Protein AF-A0A6N7XXS3-F1 (afdb_monomer_lite)

Secondary structure (DSSP, 8-state):
----TTSBPTTSSSSBGGGTTTTPPPPHHHH-GGGHHHHHHHHHHHT-------S--TT--S-EEEEESS-IIIIIHHH-BTTEEEESS--SS-TT-SSEEEETTTTTEEEEEEHHHHHHHHHHHHHS-----HHHHHHHHHHHHHHHHHHHHHT-

Foldseek 3Di:
DDQDQQDQCPVPPRHRVVVPVVPDDDDPQCPDPVNPLVNLLVLVVVLADAEAPDPCPVPADPAFDFAALDQLVPPLVVQDDVQKHKDLADDSNGRPDRIDIDGSSGPRTGRHRGPVCSCPQCVVVNPDDCPVDPSNVVSSVVSVVSSVVSVVVSVD

InterPro domains:
  IPR004027 SEC-C motif [PF02810] (5-22)

Radius of gyration: 20.4 Å; chains: 1; bounding box: 46×29×54 Å

Structure (mmCIF, N/CA/C/O backbone):
data_AF-A0A6N7XXS3-F1
#
_entry.id   AF-A0A6N7XXS3-F1
#
loop_
_atom_site.group_PDB
_atom_site.id
_atom_site.type_symbol
_atom_site.label_atom_id
_atom_site.label_alt_id
_atom_site.label_comp_id
_atom_site.label_asym_id
_atom_site.label_entity_id
_atom_site.label_seq_id
_atom_site.pdbx_PDB_ins_code
_atom_site.Cartn_x
_atom_site.Cartn_y
_atom_site.Cartn_z
_atom_site.occupancy
_atom_site.B_iso_or_equiv
_atom_site.auth_seq_id
_atom_site.auth_comp_id
_atom_site.auth_asym_id
_atom_site.auth_atom_id
_atom_site.pdbx_PDB_model_num
ATOM 1 N N . MET A 1 1 ? 19.919 -16.937 -19.062 1.00 59.19 1 MET A N 1
ATOM 2 C CA . MET A 1 1 ? 18.852 -16.971 -20.088 1.00 59.19 1 MET A CA 1
ATOM 3 C C . MET A 1 1 ? 19.335 -16.164 -21.291 1.00 59.19 1 MET A C 1
ATOM 5 O O . MET A 1 1 ? 19.724 -15.022 -21.090 1.00 59.19 1 MET A O 1
ATOM 9 N N . ARG A 1 2 ? 19.426 -16.742 -22.496 1.00 78.31 2 ARG A N 1
ATOM 10 C CA . ARG A 1 2 ? 19.814 -16.005 -23.718 1.00 78.31 2 ARG A CA 1
ATOM 11 C C . ARG A 1 2 ? 18.562 -15.795 -24.569 1.00 78.31 2 ARG A C 1
ATOM 13 O O . ARG A 1 2 ? 17.923 -16.774 -24.926 1.00 78.31 2 ARG A O 1
ATOM 20 N N . ILE A 1 3 ? 18.217 -14.542 -24.854 1.00 86.06 3 ILE A N 1
ATOM 21 C CA . ILE A 1 3 ? 17.064 -14.177 -25.692 1.00 86.06 3 ILE A CA 1
ATOM 22 C C . ILE A 1 3 ? 17.479 -14.262 -27.163 1.00 86.06 3 ILE A C 1
ATOM 24 O O . ILE A 1 3 ? 18.472 -13.655 -27.572 1.00 86.06 3 ILE A O 1
ATOM 28 N N . GLY A 1 4 ? 16.729 -15.014 -27.965 1.00 92.69 4 GLY A N 1
ATOM 29 C CA . GLY A 1 4 ? 16.932 -15.142 -29.400 1.00 92.69 4 GLY A CA 1
ATOM 30 C C . GLY A 1 4 ? 16.526 -13.877 -30.158 1.00 92.69 4 GLY A C 1
ATOM 31 O O . GLY A 1 4 ? 15.597 -13.160 -29.795 1.00 92.69 4 GLY A O 1
ATOM 32 N N . ARG A 1 5 ? 17.193 -13.593 -31.286 1.00 94.94 5 ARG A N 1
ATOM 33 C CA . ARG A 1 5 ? 16.936 -12.390 -32.112 1.00 94.94 5 ARG A CA 1
ATOM 34 C C . ARG A 1 5 ? 15.468 -12.245 -32.551 1.00 94.94 5 ARG A C 1
ATOM 36 O O . ARG A 1 5 ? 15.010 -11.127 -32.786 1.00 94.94 5 ARG A O 1
ATOM 43 N N . ASN A 1 6 ? 14.749 -13.353 -32.726 1.00 95.38 6 ASN A N 1
ATOM 44 C CA . ASN A 1 6 ? 13.359 -13.358 -33.185 1.00 95.38 6 ASN A CA 1
ATOM 45 C C . ASN A 1 6 ? 12.328 -13.450 -32.048 1.00 95.38 6 ASN A C 1
ATOM 47 O O . ASN A 1 6 ? 11.144 -13.295 -32.348 1.00 95.38 6 ASN A O 1
ATOM 51 N N . ASP A 1 7 ? 12.758 -13.652 -30.802 1.00 95.06 7 ASP A N 1
ATOM 52 C CA . ASP A 1 7 ? 11.867 -13.776 -29.645 1.00 95.06 7 ASP A CA 1
ATOM 53 C C . ASP A 1 7 ? 11.175 -12.438 -29.339 1.00 95.06 7 ASP A C 1
ATOM 55 O O . ASP A 1 7 ? 11.680 -11.379 -29.746 1.00 95.06 7 ASP A O 1
ATOM 59 N N . PRO A 1 8 ? 10.031 -12.440 -28.631 1.00 94.19 8 PRO A N 1
ATOM 60 C CA . PRO A 1 8 ? 9.445 -11.220 -28.094 1.00 94.19 8 PRO A CA 1
ATOM 61 C C . PRO A 1 8 ? 10.470 -10.439 -27.269 1.00 94.19 8 PRO A C 1
ATOM 63 O O . PRO A 1 8 ? 11.203 -10.995 -26.452 1.00 94.19 8 PRO A O 1
ATOM 66 N N . CYS A 1 9 ? 10.542 -9.132 -27.500 1.00 93.19 9 CYS A N 1
ATOM 67 C CA . CYS A 1 9 ? 11.480 -8.273 -26.798 1.00 93.19 9 CYS A CA 1
ATOM 68 C C . CYS A 1 9 ? 11.132 -8.211 -25.297 1.00 93.19 9 CYS A C 1
ATOM 70 O O . CYS A 1 9 ? 9.973 -7.938 -24.971 1.00 93.19 9 CYS A O 1
ATOM 72 N N . PRO A 1 10 ? 12.110 -8.373 -24.382 1.00 88.75 10 PRO A N 1
ATOM 73 C CA . PRO A 1 10 ? 11.860 -8.434 -22.936 1.00 88.75 10 PRO A CA 1
ATOM 74 C C . PRO A 1 10 ? 11.329 -7.123 -22.341 1.00 88.75 10 PRO A C 1
ATOM 76 O O . PRO A 1 10 ? 10.840 -7.116 -21.221 1.00 88.75 10 PRO A O 1
ATOM 79 N N . CYS A 1 11 ? 11.384 -6.015 -23.085 1.00 87.44 11 CYS A N 1
ATOM 80 C CA . CYS A 1 11 ? 10.827 -4.730 -22.661 1.00 87.44 11 CYS A CA 1
ATOM 81 C C . CYS A 1 11 ? 9.288 -4.652 -22.723 1.00 87.44 11 CYS A C 1
ATOM 83 O O . CYS A 1 11 ? 8.734 -3.586 -22.480 1.00 87.44 11 CYS A O 1
ATOM 85 N N . GLY A 1 12 ? 8.591 -5.723 -23.125 1.00 85.06 12 GLY A N 1
ATOM 86 C CA . GLY A 1 12 ? 7.122 -5.759 -23.167 1.00 85.06 12 GLY A CA 1
ATOM 87 C C . GLY A 1 12 ? 6.486 -5.074 -24.382 1.00 85.06 12 GLY A C 1
ATOM 88 O O . GLY A 1 12 ? 5.268 -5.026 -24.495 1.00 85.06 12 GLY A O 1
ATOM 89 N N . SER A 1 13 ? 7.279 -4.590 -25.344 1.00 90.31 13 SER A N 1
ATOM 90 C CA . SER A 1 13 ? 6.762 -3.873 -26.526 1.00 90.31 13 SER A CA 1
ATOM 91 C C . SER A 1 13 ? 5.996 -4.734 -27.544 1.00 90.31 13 SER A C 1
ATOM 93 O O . SER A 1 13 ? 5.499 -4.202 -28.535 1.00 90.31 13 SER A O 1
ATOM 95 N N . GLY A 1 14 ? 5.988 -6.062 -27.388 1.00 89.56 14 GLY A N 1
ATOM 96 C CA . GLY A 1 14 ? 5.411 -7.009 -28.355 1.00 89.56 14 GLY A CA 1
ATOM 97 C C . GLY A 1 14 ? 6.191 -7.159 -29.674 1.00 89.56 14 GLY A C 1
ATOM 98 O O . GLY A 1 14 ? 5.854 -8.003 -30.502 1.00 89.56 14 GLY A O 1
ATOM 99 N N . LYS A 1 15 ? 7.260 -6.380 -29.895 1.00 94.69 15 LYS A N 1
ATOM 100 C CA . LYS A 1 15 ? 8.120 -6.464 -31.092 1.00 94.69 15 LYS A CA 1
ATOM 101 C C . LYS A 1 15 ? 9.145 -7.597 -30.958 1.00 94.69 15 LYS A C 1
ATOM 103 O O . LYS A 1 15 ? 9.565 -7.923 -29.852 1.00 94.69 15 LYS A O 1
ATOM 108 N N . LYS A 1 16 ? 9.629 -8.146 -32.084 1.00 95.31 16 LYS A N 1
ATOM 109 C CA . LYS A 1 16 ? 10.794 -9.062 -32.095 1.00 95.31 16 LYS A CA 1
ATOM 110 C C . LYS A 1 16 ? 12.021 -8.356 -31.510 1.00 95.31 16 LYS A C 1
ATOM 112 O O . LYS A 1 16 ? 12.255 -7.198 -31.860 1.00 95.31 16 LYS A O 1
ATOM 117 N N . TYR A 1 17 ? 12.838 -9.047 -30.715 1.00 94.50 17 TYR A N 1
ATOM 118 C CA . TYR A 1 17 ? 14.004 -8.470 -30.034 1.00 94.50 17 TYR A CA 1
ATOM 119 C C . TYR A 1 17 ? 14.934 -7.724 -31.003 1.00 94.50 17 TYR A C 1
ATOM 121 O O . TYR A 1 17 ? 15.281 -6.568 -30.759 1.00 94.50 17 TYR A O 1
ATOM 129 N N . LYS A 1 18 ? 15.210 -8.313 -32.179 1.00 94.38 18 LYS A N 1
ATOM 130 C CA . LYS A 1 18 ? 16.016 -7.696 -33.250 1.00 94.38 18 LYS A CA 1
ATOM 131 C C . LYS A 1 18 ? 15.478 -6.391 -33.836 1.00 94.38 18 LYS A C 1
ATOM 133 O O . LYS A 1 18 ? 16.224 -5.679 -34.489 1.00 94.38 18 LYS A O 1
ATOM 138 N N . LYS A 1 19 ? 14.180 -6.125 -33.682 1.00 94.00 19 LYS A N 1
ATOM 139 C CA . LYS A 1 19 ? 13.502 -4.914 -34.170 1.00 94.00 19 LYS A CA 1
ATOM 140 C C . LYS A 1 19 ? 13.192 -3.935 -33.030 1.00 94.00 19 LYS A C 1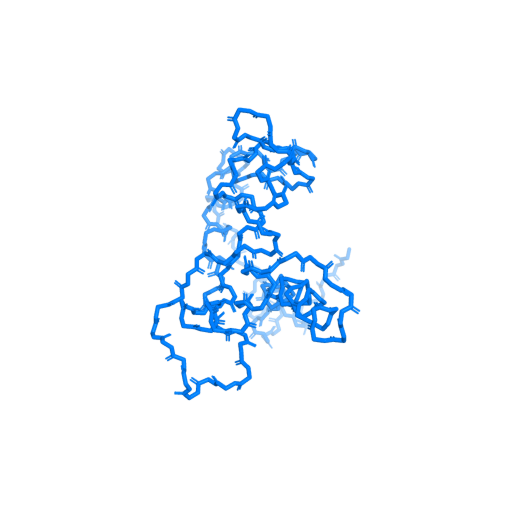
ATOM 142 O O . LYS A 1 19 ? 12.403 -3.010 -33.219 1.00 94.00 19 LYS A O 1
ATOM 147 N N . CYS A 1 20 ? 13.725 -4.174 -31.833 1.00 93.25 20 CYS A N 1
ATOM 148 C CA . CYS A 1 20 ? 13.422 -3.385 -30.650 1.00 93.25 20 CYS A CA 1
ATOM 149 C C . CYS A 1 20 ? 14.695 -3.046 -29.867 1.00 93.25 20 CYS A C 1
ATOM 151 O O . CYS A 1 20 ? 15.351 -2.075 -30.223 1.00 93.25 20 CYS A O 1
ATOM 153 N N . CYS A 1 21 ? 15.036 -3.800 -28.820 1.00 90.56 21 CYS A N 1
ATOM 154 C CA . CYS A 1 21 ? 16.171 -3.481 -27.950 1.00 90.56 21 CYS A CA 1
ATOM 155 C C . CYS A 1 21 ? 17.516 -4.022 -28.454 1.00 90.56 21 CYS A C 1
ATOM 157 O O . CYS A 1 21 ? 18.550 -3.524 -28.027 1.00 90.56 21 CYS A O 1
ATOM 159 N N . LEU A 1 22 ? 17.537 -5.004 -29.365 1.00 91.06 22 LEU A N 1
ATOM 160 C CA . LEU A 1 22 ? 18.801 -5.528 -29.890 1.00 91.06 22 LEU A CA 1
ATOM 161 C C . LEU A 1 22 ? 19.554 -4.423 -30.650 1.00 91.06 22 LEU A C 1
ATOM 163 O O . LEU A 1 22 ? 19.083 -3.959 -31.687 1.00 91.06 22 LEU A O 1
ATOM 167 N N . GLY A 1 23 ? 20.726 -4.035 -30.146 1.00 84.94 23 GLY A N 1
ATOM 168 C CA . GLY A 1 23 ? 21.568 -2.990 -30.737 1.00 84.94 23 GLY A CA 1
ATOM 169 C C . GLY A 1 23 ? 21.244 -1.565 -30.279 1.00 84.94 23 GLY A C 1
ATOM 170 O O . GLY A 1 23 ? 21.878 -0.630 -30.757 1.00 84.94 23 GLY A O 1
ATOM 171 N N . LYS A 1 24 ? 20.292 -1.379 -29.355 1.00 87.38 24 LYS A N 1
ATOM 172 C CA . LYS A 1 24 ? 20.156 -0.107 -28.637 1.00 87.38 24 LYS A CA 1
ATOM 173 C C . LYS A 1 24 ? 21.172 -0.070 -27.500 1.00 87.38 24 LYS A C 1
ATOM 175 O O . LYS A 1 24 ? 21.332 -1.067 -26.803 1.00 87.38 24 LYS A O 1
ATOM 180 N N . ALA A 1 25 ? 21.846 1.064 -27.333 1.00 83.31 25 ALA A N 1
ATOM 181 C CA . ALA A 1 25 ? 22.625 1.314 -26.129 1.00 83.31 25 ALA A CA 1
ATOM 182 C C . ALA A 1 25 ? 21.675 1.466 -24.935 1.00 83.31 25 ALA A C 1
ATOM 184 O O . ALA A 1 25 ? 20.581 2.023 -25.083 1.00 83.31 25 ALA A O 1
ATOM 185 N N . ASP A 1 26 ? 22.099 0.968 -23.777 1.00 81.25 26 ASP A N 1
ATOM 186 C CA . ASP A 1 26 ? 21.410 1.257 -22.527 1.00 81.25 26 ASP A CA 1
ATOM 187 C C . ASP A 1 26 ? 21.530 2.747 -22.207 1.00 81.25 26 ASP A C 1
ATOM 189 O O . ASP A 1 26 ? 22.484 3.427 -22.600 1.00 81.25 26 ASP A O 1
ATOM 193 N N . ASP A 1 27 ? 20.537 3.265 -21.494 1.00 86.06 27 ASP A N 1
ATOM 194 C CA . ASP A 1 27 ? 20.597 4.631 -21.007 1.00 86.06 27 ASP A CA 1
ATOM 195 C C . ASP A 1 27 ? 21.688 4.738 -19.931 1.00 86.06 27 ASP A C 1
ATOM 197 O O . ASP A 1 27 ? 21.601 4.105 -18.876 1.00 86.06 27 ASP A O 1
ATOM 201 N N . VAL A 1 28 ? 22.704 5.559 -20.213 1.00 88.00 28 VAL A N 1
ATOM 202 C CA . VAL A 1 28 ? 23.900 5.744 -19.377 1.00 88.00 28 VAL A CA 1
ATOM 203 C C . VAL A 1 28 ? 23.543 6.163 -17.949 1.00 88.00 28 VAL A C 1
ATOM 205 O O . VAL A 1 28 ? 24.237 5.783 -17.006 1.00 88.00 28 VAL A O 1
ATOM 208 N N . TYR A 1 29 ? 22.459 6.924 -17.762 1.00 89.06 29 TYR A N 1
ATOM 209 C CA . TYR A 1 29 ? 22.015 7.343 -16.437 1.00 89.06 29 TYR A CA 1
ATOM 210 C C . TYR A 1 29 ? 21.481 6.156 -15.631 1.00 89.06 29 TYR A C 1
ATOM 212 O O . TYR A 1 29 ? 21.877 5.993 -14.476 1.00 89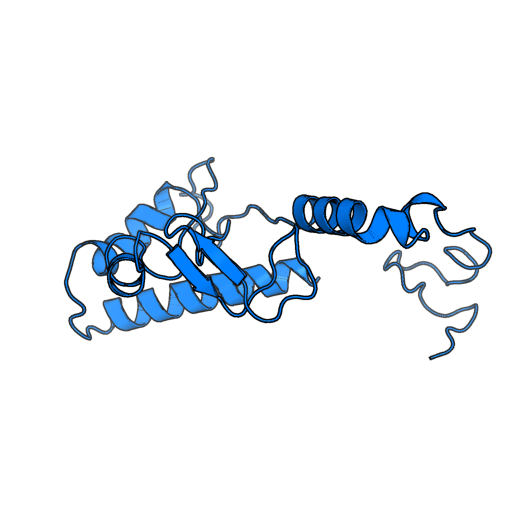.06 29 TYR A O 1
ATOM 220 N N . TYR A 1 30 ? 20.634 5.315 -16.237 1.00 84.31 30 TYR A N 1
ATOM 221 C CA . TYR A 1 30 ? 20.021 4.156 -15.571 1.00 84.31 30 TYR A CA 1
ATOM 222 C C . TYR A 1 30 ? 20.987 2.978 -15.404 1.00 84.31 30 TYR A C 1
ATOM 224 O O . TYR A 1 30 ? 20.821 2.184 -14.480 1.00 84.31 30 TYR A O 1
ATOM 232 N N . SER A 1 31 ? 21.993 2.856 -16.273 1.00 85.94 31 SER A N 1
ATOM 233 C CA . SER A 1 31 ? 23.009 1.804 -16.182 1.00 85.94 31 SER A CA 1
ATOM 234 C C . SER A 1 31 ? 24.142 2.135 -15.204 1.00 85.94 31 SER A C 1
ATOM 236 O O . SER A 1 31 ? 24.923 1.248 -14.866 1.00 85.94 31 SER A O 1
ATOM 238 N N . ASN A 1 32 ? 24.267 3.390 -14.756 1.00 90.38 32 ASN A N 1
ATOM 239 C CA . ASN A 1 32 ? 25.313 3.808 -13.825 1.00 90.38 32 ASN A CA 1
ATOM 240 C C . ASN A 1 32 ? 24.951 3.436 -12.369 1.00 90.38 32 ASN A C 1
ATOM 242 O O . ASN A 1 32 ? 23.996 3.993 -11.819 1.00 90.38 32 ASN A O 1
ATOM 246 N N . PRO A 1 33 ? 25.738 2.577 -11.688 1.00 88.62 33 PRO A N 1
ATOM 247 C CA . PRO A 1 33 ? 25.483 2.190 -10.298 1.00 88.62 33 PRO A CA 1
ATOM 248 C C . PRO A 1 33 ? 25.471 3.363 -9.311 1.00 88.62 33 PRO A C 1
ATOM 250 O O . PRO A 1 33 ? 24.784 3.293 -8.293 1.00 88.62 33 PRO A O 1
ATOM 253 N N . LEU A 1 34 ? 26.182 4.457 -9.610 1.00 92.75 34 LEU A N 1
ATOM 254 C CA . LEU A 1 34 ? 26.184 5.661 -8.772 1.00 92.75 34 LEU A CA 1
ATOM 255 C C . LEU A 1 34 ? 24.795 6.317 -8.705 1.00 92.75 34 LEU A C 1
ATOM 257 O O . LEU A 1 34 ? 24.440 6.903 -7.685 1.00 92.75 34 LEU A O 1
ATOM 261 N N . ASN A 1 35 ? 23.973 6.140 -9.744 1.00 92.38 35 ASN A N 1
ATOM 262 C CA . ASN A 1 35 ? 22.617 6.685 -9.826 1.00 92.38 35 ASN A CA 1
ATOM 263 C C . ASN A 1 35 ? 21.551 5.710 -9.308 1.00 92.38 35 ASN A C 1
ATOM 265 O O . ASN A 1 35 ? 20.353 5.991 -9.417 1.00 92.38 35 ASN A O 1
ATOM 269 N N . LEU A 1 36 ? 21.946 4.555 -8.757 1.00 89.06 36 LEU A N 1
ATOM 270 C CA . LEU A 1 36 ? 21.021 3.489 -8.372 1.00 89.06 36 LEU A CA 1
ATOM 271 C C . LEU A 1 36 ? 19.939 3.981 -7.409 1.00 89.06 36 LEU A C 1
ATOM 273 O O . LEU A 1 36 ? 18.762 3.676 -7.594 1.00 89.06 36 LEU A O 1
ATOM 277 N N . LEU A 1 37 ? 20.319 4.752 -6.387 1.00 89.94 37 LEU A N 1
ATOM 278 C CA . LEU A 1 37 ? 19.373 5.195 -5.368 1.00 89.94 37 LEU A CA 1
ATOM 279 C C . LEU A 1 37 ? 18.363 6.208 -5.921 1.00 89.94 37 LEU A C 1
ATOM 281 O O . LEU A 1 37 ? 17.175 6.130 -5.608 1.00 89.94 37 LEU A O 1
ATOM 285 N N . GLU A 1 38 ? 18.815 7.146 -6.753 1.00 91.38 38 GLU A N 1
ATOM 286 C CA . GLU A 1 38 ? 17.940 8.119 -7.416 1.00 91.38 38 GLU A CA 1
ATOM 287 C C . GLU A 1 38 ? 16.990 7.433 -8.392 1.00 91.38 38 GLU A C 1
ATOM 289 O O . GLU A 1 38 ? 15.777 7.647 -8.342 1.00 91.38 38 GLU A O 1
ATOM 294 N N . THR A 1 39 ? 17.535 6.536 -9.212 1.00 89.69 39 THR A N 1
ATOM 295 C CA . THR A 1 39 ? 16.778 5.718 -10.154 1.00 89.69 39 THR A CA 1
ATOM 296 C C . THR A 1 39 ? 15.723 4.891 -9.426 1.00 89.69 39 THR A C 1
ATOM 298 O O . THR A 1 39 ? 14.551 4.917 -9.798 1.00 89.69 39 THR A O 1
ATOM 301 N N . TYR A 1 40 ? 16.091 4.224 -8.330 1.00 88.31 40 TYR A N 1
ATOM 302 C CA . TYR A 1 40 ? 15.165 3.445 -7.513 1.00 88.31 40 TYR A CA 1
ATOM 303 C C . TYR A 1 40 ? 14.047 4.310 -6.919 1.00 88.31 40 TYR A C 1
ATOM 305 O O . TYR A 1 40 ? 12.871 3.949 -7.003 1.00 88.31 40 TYR A O 1
ATOM 313 N N . LYS A 1 41 ? 14.384 5.481 -6.356 1.00 90.56 41 LYS A N 1
ATOM 314 C CA . LYS A 1 41 ? 13.400 6.447 -5.837 1.00 90.56 41 LYS A CA 1
ATOM 315 C C . LYS A 1 41 ? 12.431 6.897 -6.929 1.00 90.56 41 LYS A C 1
ATOM 317 O O . LYS A 1 41 ? 11.224 6.950 -6.680 1.00 90.56 41 LYS A O 1
ATOM 322 N N . LYS A 1 42 ? 12.951 7.208 -8.119 1.00 89.88 42 LYS A N 1
ATOM 323 C CA . LYS A 1 42 ? 12.172 7.659 -9.275 1.00 89.88 42 LYS A CA 1
ATOM 324 C C . LYS A 1 42 ? 11.222 6.571 -9.765 1.00 89.88 42 LYS A C 1
ATOM 326 O O . LYS A 1 42 ? 10.013 6.788 -9.740 1.00 89.88 42 LYS A O 1
ATOM 331 N N . VAL A 1 43 ? 11.746 5.389 -10.092 1.00 86.62 43 VAL A N 1
ATOM 332 C CA . VAL A 1 43 ? 10.950 4.242 -10.555 1.00 86.62 43 VAL A CA 1
ATOM 333 C C . VAL A 1 43 ? 9.873 3.904 -9.528 1.00 86.62 43 VAL A C 1
ATOM 335 O O . VAL A 1 43 ? 8.694 3.850 -9.859 1.00 86.62 43 VAL A O 1
ATOM 338 N N . ARG A 1 44 ? 10.226 3.803 -8.240 1.00 85.31 44 ARG A N 1
ATOM 339 C CA . ARG A 1 44 ? 9.253 3.516 -7.177 1.00 85.31 44 ARG A CA 1
ATOM 340 C C . ARG A 1 44 ? 8.151 4.571 -7.064 1.00 85.31 44 ARG A C 1
ATOM 342 O O . ARG A 1 44 ? 7.041 4.231 -6.660 1.00 85.31 44 ARG A O 1
ATOM 349 N N . LYS A 1 45 ? 8.439 5.844 -7.355 1.00 87.00 45 LYS A N 1
ATOM 350 C CA . LYS A 1 45 ? 7.448 6.931 -7.357 1.00 87.00 45 LYS A CA 1
ATOM 351 C C . LYS A 1 45 ? 6.527 6.841 -8.575 1.00 87.00 45 LYS A C 1
ATOM 353 O O . LYS A 1 45 ? 5.320 6.990 -8.405 1.00 87.00 45 LYS A O 1
ATOM 358 N N . GLU A 1 46 ? 7.084 6.592 -9.756 1.00 86.94 46 GLU A N 1
ATOM 359 C CA . GLU A 1 46 ? 6.356 6.484 -11.028 1.00 86.94 46 GLU A CA 1
ATOM 360 C C . GLU A 1 46 ? 5.473 5.229 -11.083 1.00 86.94 46 GLU A C 1
ATOM 362 O O . GLU A 1 46 ? 4.352 5.288 -11.577 1.00 86.94 46 GLU A O 1
ATOM 367 N N . SER A 1 47 ? 5.903 4.126 -10.463 1.00 84.00 47 SER A N 1
ATOM 368 C CA . SER A 1 47 ? 5.120 2.888 -10.345 1.00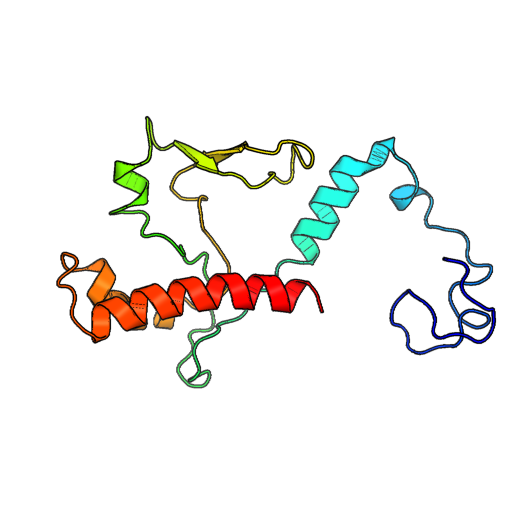 84.00 47 SER A CA 1
ATOM 369 C C . SER A 1 47 ? 3.961 2.965 -9.336 1.00 84.00 47 SER A C 1
ATOM 371 O O . SER A 1 47 ? 3.254 1.977 -9.133 1.00 84.00 47 SER A O 1
ATOM 373 N N . ARG A 1 48 ? 3.740 4.100 -8.650 1.00 84.81 48 ARG A N 1
ATOM 374 C CA . ARG A 1 48 ? 2.638 4.229 -7.680 1.00 84.81 48 ARG A CA 1
ATOM 375 C C . ARG A 1 48 ? 1.290 4.343 -8.382 1.00 84.81 48 ARG A C 1
ATOM 377 O O . ARG A 1 48 ? 0.887 5.419 -8.817 1.00 84.81 48 ARG A O 1
ATOM 384 N N . ILE A 1 49 ? 0.532 3.255 -8.362 1.00 88.19 49 ILE A N 1
ATOM 385 C CA . ILE A 1 49 ? -0.838 3.225 -8.873 1.00 88.19 49 ILE A CA 1
ATOM 386 C C . ILE A 1 49 ? -1.794 3.871 -7.867 1.00 88.19 49 ILE A C 1
ATOM 388 O O . ILE A 1 49 ? -1.908 3.439 -6.718 1.00 88.19 49 ILE A O 1
ATOM 392 N N . LYS A 1 50 ? -2.528 4.892 -8.310 1.00 91.94 50 LYS A N 1
ATOM 393 C CA . LYS A 1 50 ? -3.613 5.519 -7.547 1.00 91.94 50 LYS A CA 1
ATOM 394 C C . LYS A 1 50 ? -4.944 5.121 -8.164 1.00 91.94 50 LYS A C 1
ATOM 396 O O . LYS A 1 50 ? -5.298 5.619 -9.226 1.00 91.94 50 LYS A O 1
ATOM 401 N N . ARG A 1 51 ? -5.667 4.211 -7.515 1.00 91.19 51 ARG A N 1
ATOM 402 C CA . ARG A 1 51 ? -6.952 3.715 -8.016 1.00 91.19 51 ARG A CA 1
ATOM 403 C C . ARG A 1 51 ? -7.794 3.202 -6.862 1.00 91.19 51 ARG A C 1
ATOM 405 O O . ARG A 1 51 ? -7.271 2.532 -5.983 1.00 91.19 51 ARG A O 1
ATOM 412 N N . CYS A 1 52 ? -9.092 3.479 -6.898 1.00 93.75 52 CYS A N 1
ATOM 413 C CA . CYS A 1 52 ? -10.037 2.885 -5.965 1.00 93.75 52 CYS A CA 1
ATOM 414 C C . CYS A 1 52 ? -10.350 1.441 -6.385 1.00 93.75 52 CYS A C 1
ATOM 416 O O . CYS A 1 52 ? -10.676 1.192 -7.546 1.00 93.75 52 CYS A O 1
ATOM 418 N N . LEU A 1 53 ? -10.234 0.502 -5.450 1.00 93.50 53 LEU A N 1
ATOM 419 C CA . LEU A 1 53 ? -10.511 -0.925 -5.638 1.00 93.50 53 LEU A CA 1
ATOM 420 C C . LEU A 1 53 ? -11.922 -1.322 -5.187 1.00 93.50 53 LEU A C 1
ATOM 422 O O . LEU A 1 53 ? -12.256 -2.507 -5.176 1.00 93.50 53 LEU A O 1
ATOM 426 N N . HIS A 1 54 ? -12.744 -0.347 -4.798 1.00 94.00 54 HIS A N 1
ATOM 427 C CA . HIS A 1 54 ? -14.141 -0.601 -4.486 1.00 94.00 54 HIS A CA 1
ATOM 428 C C . HIS A 1 54 ? -14.907 -1.017 -5.759 1.00 94.00 54 HIS A C 1
ATOM 430 O O . HIS A 1 54 ? -14.713 -0.374 -6.794 1.00 94.00 54 HIS A O 1
ATOM 436 N N . PRO A 1 55 ? -15.770 -2.055 -5.715 1.00 91.94 55 PRO A N 1
ATOM 437 C CA . PRO A 1 55 ? -16.478 -2.546 -6.903 1.00 91.94 55 PRO A CA 1
ATOM 438 C C . PRO A 1 55 ? -17.407 -1.511 -7.541 1.00 91.94 55 PRO A C 1
ATOM 440 O O . PRO A 1 55 ? -17.551 -1.482 -8.760 1.00 91.94 55 PRO A O 1
ATOM 443 N N . LYS A 1 56 ? -18.016 -0.650 -6.720 1.00 92.44 56 LYS A N 1
ATOM 444 C CA . LYS A 1 56 ? -18.867 0.447 -7.183 1.00 92.44 56 LYS A CA 1
ATOM 445 C C . LYS A 1 56 ? -18.024 1.671 -7.502 1.00 92.44 56 LYS A C 1
ATOM 447 O O . LYS A 1 56 ? -17.755 2.501 -6.634 1.00 92.44 56 LYS A O 1
ATOM 452 N N . SER A 1 57 ? -17.510 1.739 -8.724 1.00 86.00 57 SER A N 1
ATOM 453 C CA . SER A 1 57 ? -16.696 2.873 -9.170 1.00 86.00 57 SER A CA 1
ATOM 454 C C . SER A 1 57 ? -17.520 4.123 -9.488 1.00 86.00 57 SER A C 1
ATOM 456 O O . SER A 1 57 ? -16.965 5.215 -9.512 1.00 86.00 57 SER A O 1
ATOM 458 N N . ASP A 1 58 ? -18.817 3.962 -9.726 1.00 90.62 58 ASP A N 1
ATOM 459 C CA . ASP A 1 58 ? -19.809 5.014 -9.963 1.00 90.62 58 ASP A CA 1
ATOM 460 C C . ASP A 1 58 ? -20.049 5.898 -8.727 1.00 90.62 58 ASP A C 1
ATOM 462 O O . ASP A 1 58 ? -20.196 7.108 -8.856 1.00 90.62 58 ASP A O 1
ATOM 466 N N . GLU A 1 59 ? -19.980 5.325 -7.524 1.00 91.88 59 GLU A N 1
ATOM 467 C CA . GLU A 1 59 ? -20.106 6.049 -6.246 1.00 91.88 59 GLU A CA 1
ATOM 468 C C . GLU A 1 59 ? -18.756 6.633 -5.755 1.00 91.88 59 GLU A C 1
ATOM 470 O O . GLU A 1 59 ? -18.611 7.096 -4.621 1.00 91.88 59 GLU A O 1
ATOM 475 N N . CYS A 1 60 ? -17.701 6.574 -6.574 1.00 91.88 60 CYS A N 1
ATOM 476 C CA . CYS A 1 60 ? -16.350 6.919 -6.145 1.00 91.88 60 CYS A CA 1
ATOM 477 C C . CYS A 1 60 ? -16.132 8.436 -6.056 1.00 91.88 60 CYS A C 1
ATOM 479 O O . CYS A 1 60 ? -16.286 9.157 -7.035 1.00 91.88 60 CYS A O 1
ATOM 481 N N . SER A 1 61 ? -15.617 8.921 -4.920 1.00 90.31 61 SER A N 1
ATOM 482 C CA . SER A 1 61 ? -15.055 10.277 -4.869 1.00 90.31 61 SER A CA 1
ATOM 483 C C . SER A 1 61 ? -13.800 10.384 -5.742 1.00 90.31 61 SER A C 1
ATOM 485 O O . SER A 1 61 ? -12.984 9.459 -5.748 1.00 90.31 61 SER A O 1
ATOM 487 N N . GLU A 1 62 ? -13.566 11.543 -6.357 1.00 80.06 62 GLU A N 1
ATOM 488 C CA . GLU A 1 62 ? -12.397 11.799 -7.218 1.00 80.06 62 GLU A CA 1
ATOM 489 C C . GLU A 1 62 ? -11.047 11.641 -6.492 1.00 80.06 62 GLU A C 1
ATOM 491 O O . GLU A 1 62 ? -10.017 11.327 -7.093 1.00 80.06 62 GLU A O 1
ATOM 496 N N . LYS A 1 63 ? -11.025 11.831 -5.167 1.00 93.06 63 LYS A N 1
ATOM 497 C CA . LYS A 1 63 ? -9.786 11.859 -4.386 1.00 93.06 63 LYS A CA 1
ATOM 498 C C . LYS A 1 63 ? -9.378 10.474 -3.879 1.00 93.06 63 LYS A C 1
ATOM 500 O O . LYS A 1 63 ? -9.905 9.986 -2.877 1.00 93.06 63 LYS A O 1
ATOM 505 N N . ILE A 1 64 ? -8.361 9.888 -4.513 1.00 94.88 64 ILE A N 1
ATOM 506 C CA . ILE A 1 64 ? -7.607 8.746 -3.968 1.00 94.88 64 ILE A CA 1
ATOM 507 C C . ILE A 1 64 ? -6.751 9.202 -2.786 1.00 94.88 64 ILE A C 1
ATOM 509 O O . ILE A 1 64 ? -6.032 10.201 -2.876 1.00 94.88 64 ILE A O 1
ATOM 513 N N . ILE A 1 65 ? -6.809 8.455 -1.685 1.00 94.00 65 ILE A N 1
ATOM 514 C CA . ILE A 1 65 ? -6.094 8.774 -0.446 1.00 94.00 65 ILE A CA 1
ATOM 515 C C . ILE A 1 65 ? -5.048 7.709 -0.108 1.00 94.00 65 ILE A C 1
ATOM 517 O O . ILE A 1 65 ? -4.987 6.648 -0.727 1.00 94.00 65 ILE A O 1
ATOM 521 N N . GLY A 1 66 ? -4.213 8.005 0.889 1.00 92.62 66 GLY A N 1
ATOM 522 C CA . GLY A 1 66 ? -3.423 6.986 1.569 1.00 92.62 66 GLY A CA 1
ATOM 523 C C . GLY A 1 66 ? -4.290 6.249 2.587 1.00 92.62 66 GLY A C 1
ATOM 524 O O . GLY A 1 66 ? -4.442 6.722 3.711 1.00 92.62 66 GLY A O 1
ATOM 525 N N . ALA A 1 67 ? -4.849 5.109 2.187 1.00 90.19 67 ALA A N 1
ATOM 526 C CA . ALA A 1 67 ? -5.621 4.228 3.056 1.00 90.19 67 ALA A CA 1
ATOM 527 C C . ALA A 1 67 ? -4.674 3.306 3.833 1.00 90.19 67 ALA A C 1
ATOM 529 O O . ALA A 1 67 ? -3.716 2.779 3.264 1.00 90.19 67 ALA A O 1
ATOM 530 N N . HIS A 1 68 ? -4.923 3.104 5.126 1.00 90.19 68 HIS A N 1
ATOM 531 C CA . HIS A 1 68 ? -4.130 2.170 5.924 1.00 90.19 68 HIS A CA 1
ATOM 532 C C . HIS A 1 68 ? -4.738 0.772 5.823 1.00 90.19 68 HIS A C 1
ATOM 534 O O . HIS A 1 68 ? -5.929 0.594 6.070 1.00 90.19 68 HIS A O 1
ATOM 540 N N . SER A 1 69 ? -3.924 -0.236 5.508 1.00 89.50 69 SER A N 1
ATOM 541 C CA . SER A 1 69 ? -4.383 -1.632 5.569 1.00 89.50 69 SER A CA 1
ATOM 542 C C . SER A 1 69 ? -4.523 -2.132 7.011 1.00 89.50 69 SER A C 1
ATOM 544 O O . SER A 1 69 ? -5.406 -2.939 7.293 1.00 89.50 69 SER A O 1
ATOM 546 N N . ILE A 1 70 ? -3.720 -1.596 7.938 1.00 87.94 70 ILE A N 1
ATOM 547 C CA . ILE A 1 70 ? -3.841 -1.833 9.379 1.00 87.94 70 ILE A CA 1
ATOM 548 C C . ILE A 1 70 ? -4.237 -0.528 10.071 1.00 87.94 70 ILE A C 1
ATOM 550 O O . ILE A 1 70 ? -3.626 0.517 9.877 1.00 87.94 70 ILE A O 1
ATOM 554 N N . GLN A 1 71 ? -5.251 -0.594 10.926 1.00 87.94 71 GLN A N 1
ATOM 555 C CA . GLN A 1 71 ? -5.883 0.574 11.539 1.00 87.94 71 GLN A CA 1
ATOM 556 C C . GLN A 1 71 ? -4.887 1.434 12.329 1.00 87.94 71 GLN A C 1
ATOM 558 O O . GLN A 1 71 ? -4.399 1.024 13.389 1.00 87.94 71 GLN A O 1
ATOM 563 N N . ASN A 1 72 ? -4.625 2.654 11.845 1.00 87.00 72 ASN A N 1
ATOM 564 C CA . ASN A 1 72 ? -3.645 3.558 12.450 1.00 87.00 72 ASN A CA 1
ATOM 565 C C . ASN A 1 72 ? -3.993 3.904 13.908 1.00 87.00 72 ASN A C 1
ATOM 567 O O . ASN A 1 72 ? -3.160 3.794 14.804 1.00 87.00 72 ASN A O 1
ATOM 571 N N . ASN A 1 73 ? -5.248 4.286 14.165 1.00 86.94 73 ASN A N 1
ATOM 572 C CA . ASN A 1 73 ? -5.685 4.769 15.479 1.00 86.94 73 ASN A CA 1
ATOM 573 C C . ASN A 1 73 ? -5.974 3.655 16.498 1.00 86.94 73 ASN A C 1
ATOM 575 O O . ASN A 1 73 ? -6.185 3.960 17.672 1.00 86.94 73 ASN A O 1
ATOM 579 N N . LYS A 1 74 ? -5.942 2.384 16.076 1.00 86.81 74 LYS A N 1
ATOM 580 C CA . LYS A 1 74 ? -6.180 1.221 16.941 1.00 86.81 74 LYS A CA 1
ATOM 581 C C . LYS A 1 74 ? -4.943 0.341 17.039 1.00 86.81 74 LYS A C 1
ATOM 583 O O . LYS A 1 74 ? -4.234 0.388 18.039 1.00 86.81 74 LYS A O 1
ATOM 588 N N . ILE A 1 75 ? -4.679 -0.443 15.999 1.00 89.31 75 ILE A N 1
ATOM 589 C CA . ILE A 1 75 ? -3.656 -1.489 16.019 1.00 89.31 75 ILE A CA 1
ATOM 590 C C . ILE A 1 75 ? -2.261 -0.863 15.954 1.00 89.31 75 ILE A C 1
ATOM 592 O O . ILE A 1 75 ? -1.459 -1.086 16.855 1.00 89.31 75 ILE A O 1
ATOM 596 N N . ILE A 1 76 ? -1.980 -0.012 14.959 1.00 91.38 76 ILE A N 1
ATOM 597 C CA . ILE A 1 76 ? -0.642 0.589 14.808 1.00 91.38 76 ILE A CA 1
ATOM 598 C C . ILE A 1 76 ? -0.294 1.466 16.010 1.00 91.38 76 ILE A C 1
ATOM 600 O O . ILE A 1 76 ? 0.820 1.376 16.509 1.00 91.38 76 ILE A O 1
ATOM 604 N N . LYS A 1 77 ? -1.242 2.262 16.527 1.00 92.56 77 LYS A N 1
ATOM 605 C CA . LYS A 1 77 ? -1.036 3.070 17.742 1.00 92.56 77 LYS A CA 1
ATOM 606 C C . LYS A 1 77 ? -0.556 2.227 18.930 1.00 92.56 77 LYS A C 1
ATOM 608 O O . LYS A 1 77 ? 0.279 2.702 19.689 1.00 92.56 77 LYS A O 1
ATOM 613 N N . ARG A 1 78 ? -1.073 1.003 19.087 1.00 92.38 78 ARG A N 1
ATOM 614 C CA . ARG A 1 78 ? -0.662 0.070 20.151 1.00 92.38 78 ARG A CA 1
ATOM 615 C C . ARG A 1 78 ? 0.682 -0.599 19.865 1.00 92.38 78 ARG A C 1
ATOM 617 O O . ARG A 1 78 ? 1.424 -0.861 20.798 1.00 92.38 78 ARG A O 1
ATOM 624 N N . LEU A 1 79 ? 0.984 -0.870 18.595 1.00 92.75 79 LEU A N 1
ATOM 625 C CA . LEU A 1 79 ? 2.254 -1.469 18.171 1.00 92.75 79 LEU A CA 1
ATOM 626 C C . LEU A 1 79 ? 3.414 -0.463 18.131 1.00 92.75 79 LEU A C 1
ATOM 628 O O . LEU A 1 79 ? 4.572 -0.868 18.114 1.00 92.75 79 LEU A O 1
ATOM 632 N N . SER A 1 80 ? 3.120 0.836 18.059 1.00 95.25 80 SER A N 1
ATOM 633 C CA . SER A 1 80 ? 4.133 1.874 17.896 1.00 95.25 80 SER A CA 1
ATOM 634 C C . SER A 1 80 ? 4.739 2.323 19.222 1.00 95.25 80 SER A C 1
ATOM 636 O O . SER A 1 80 ? 4.003 2.693 20.135 1.00 95.25 80 SER A O 1
ATOM 638 N N . SER A 1 81 ? 6.064 2.442 19.267 1.00 95.88 81 SER A N 1
ATOM 639 C CA . SER A 1 81 ? 6.792 3.146 20.331 1.00 95.88 81 SER A CA 1
ATOM 640 C C . SER A 1 81 ? 7.143 4.539 19.829 1.00 95.88 81 SER A C 1
ATOM 642 O O . SER A 1 81 ? 7.686 4.662 18.740 1.00 95.88 81 SER A O 1
ATOM 644 N N . ASN A 1 82 ? 6.801 5.608 20.555 1.00 94.44 82 ASN A N 1
ATOM 645 C CA . ASN A 1 82 ? 7.039 6.997 20.115 1.00 94.44 82 ASN A CA 1
ATOM 646 C C . ASN A 1 82 ? 6.505 7.315 18.699 1.00 94.44 82 ASN A C 1
ATOM 648 O O . ASN A 1 82 ? 7.045 8.150 17.978 1.00 94.44 82 ASN A O 1
ATOM 652 N N . GLY A 1 83 ? 5.432 6.634 18.280 1.00 93.38 83 GLY A N 1
ATOM 653 C CA . GLY A 1 83 ? 4.819 6.824 16.965 1.00 93.38 83 GLY A CA 1
ATOM 654 C C . GLY A 1 83 ? 5.579 6.202 15.789 1.00 93.38 83 GLY A C 1
ATOM 655 O O . GLY A 1 83 ? 5.197 6.468 14.645 1.00 93.38 83 GLY A O 1
ATOM 656 N N . ILE A 1 84 ? 6.592 5.369 16.046 1.00 96.00 84 ILE A N 1
ATOM 657 C CA . ILE A 1 84 ? 7.318 4.598 15.031 1.00 96.00 84 ILE A CA 1
ATOM 658 C C . ILE A 1 84 ? 7.029 3.095 15.139 1.00 96.00 84 ILE A C 1
ATOM 660 O O . ILE A 1 84 ? 6.766 2.577 16.222 1.00 96.00 84 ILE A O 1
ATOM 664 N N . VAL A 1 85 ? 7.082 2.399 14.003 1.00 95.62 85 VAL A N 1
ATOM 665 C CA . VAL A 1 85 ? 6.987 0.935 13.891 1.00 95.62 85 VAL A CA 1
ATOM 666 C C . VAL A 1 85 ? 8.076 0.403 12.963 1.00 95.62 85 VAL A C 1
ATOM 668 O O . VAL A 1 85 ? 8.470 1.077 12.009 1.00 95.62 85 VAL A O 1
ATOM 671 N N . TYR A 1 86 ? 8.538 -0.819 13.210 1.00 94.19 86 TYR A N 1
ATOM 672 C CA . TYR A 1 86 ? 9.412 -1.537 12.283 1.00 94.19 86 TYR A CA 1
ATOM 673 C C . TYR A 1 86 ? 8.567 -2.330 11.289 1.00 94.19 86 TYR A C 1
ATOM 675 O O . TYR A 1 86 ? 7.623 -3.016 11.677 1.00 94.19 86 TYR A O 1
ATOM 683 N N . MET A 1 87 ? 8.898 -2.236 10.002 1.00 92.19 87 MET A N 1
ATOM 684 C CA . MET A 1 87 ? 8.241 -3.008 8.949 1.00 92.19 87 MET A CA 1
ATOM 685 C C . MET A 1 87 ? 9.267 -3.817 8.155 1.00 92.19 87 MET A C 1
ATOM 687 O O . MET A 1 87 ? 10.328 -3.275 7.828 1.00 92.19 87 MET A O 1
ATOM 691 N N . PRO A 1 88 ? 8.944 -5.064 7.764 1.00 91.12 88 PRO A N 1
ATOM 692 C CA . PRO A 1 88 ? 9.781 -5.894 6.899 1.00 91.12 88 PRO A CA 1
ATOM 693 C C . PRO A 1 88 ? 9.638 -5.460 5.429 1.00 91.12 88 PRO A C 1
ATOM 695 O O . PRO A 1 88 ? 9.252 -6.231 4.553 1.00 91.12 88 PRO A O 1
ATOM 698 N N . CYS A 1 89 ? 9.818 -4.168 5.167 1.00 86.88 89 CYS A N 1
ATOM 699 C CA . CYS A 1 89 ? 9.685 -3.568 3.849 1.00 86.88 89 CYS A CA 1
ATOM 700 C C . CYS A 1 89 ? 10.756 -2.484 3.700 1.00 86.88 89 CYS A C 1
ATOM 702 O O . CYS A 1 89 ? 10.897 -1.659 4.607 1.00 86.88 89 CYS A O 1
ATOM 704 N N . PRO A 1 90 ? 11.504 -2.450 2.587 1.00 86.81 90 PRO A N 1
ATOM 705 C CA . PRO A 1 90 ? 12.501 -1.418 2.362 1.00 86.81 90 PRO A CA 1
ATOM 706 C C . PRO A 1 90 ? 11.843 -0.068 2.064 1.00 86.81 90 PRO A C 1
ATOM 708 O O . PRO A 1 90 ? 10.820 0.017 1.361 1.00 86.81 90 PRO A O 1
ATOM 711 N N . LYS A 1 91 ? 12.477 1.012 2.525 1.00 87.44 91 LYS A N 1
ATOM 712 C CA . LYS A 1 91 ? 12.130 2.381 2.133 1.00 87.44 91 LYS A CA 1
ATOM 713 C C . LYS A 1 91 ? 12.823 2.777 0.828 1.00 87.44 91 LYS A C 1
ATOM 715 O O . LYS A 1 91 ? 13.698 2.087 0.317 1.00 87.44 91 LYS A O 1
ATOM 720 N N . SER A 1 92 ? 12.385 3.893 0.251 1.00 84.62 92 SER A N 1
ATOM 721 C CA . SER A 1 92 ? 12.931 4.418 -1.006 1.00 84.62 92 SER A CA 1
ATOM 722 C C . SER A 1 92 ? 14.387 4.882 -0.895 1.00 84.62 92 SER A C 1
ATOM 724 O O . SER A 1 92 ? 15.090 4.939 -1.893 1.00 84.62 92 SER A O 1
ATOM 726 N N . ASP A 1 93 ? 14.824 5.256 0.301 1.00 85.81 93 ASP A N 1
ATOM 727 C CA . ASP A 1 93 ? 16.176 5.701 0.638 1.00 85.81 93 ASP A CA 1
ATOM 728 C C . ASP A 1 93 ? 17.116 4.562 1.054 1.00 85.81 93 ASP A C 1
ATOM 730 O O . ASP A 1 93 ? 18.327 4.726 0.952 1.00 85.81 93 ASP A O 1
ATOM 734 N N . ASN A 1 94 ? 16.583 3.408 1.460 1.00 86.19 94 ASN A N 1
ATOM 735 C CA . ASN A 1 94 ? 17.376 2.225 1.778 1.00 86.19 94 ASN A CA 1
ATOM 736 C C . ASN A 1 94 ? 16.730 0.950 1.195 1.00 86.19 94 ASN A C 1
ATOM 738 O O . ASN A 1 94 ? 16.020 0.235 1.911 1.00 86.19 94 ASN A O 1
ATOM 742 N N . PRO A 1 95 ? 16.944 0.667 -0.107 1.00 85.38 95 PRO A N 1
ATOM 743 C CA . PRO A 1 95 ? 16.317 -0.457 -0.807 1.00 85.38 95 PRO A CA 1
ATOM 744 C C . PRO A 1 95 ? 16.771 -1.838 -0.321 1.00 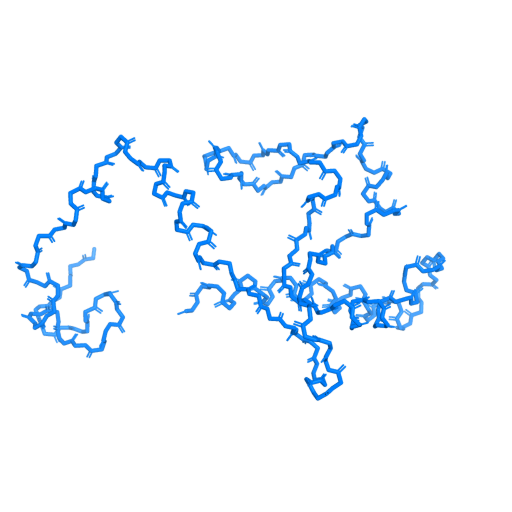85.38 95 PRO A C 1
ATOM 746 O O . PRO A 1 95 ? 16.069 -2.817 -0.557 1.00 85.38 95 PRO A O 1
ATOM 749 N N . PHE A 1 96 ? 17.930 -1.924 0.337 1.00 88.50 96 PHE A N 1
ATOM 750 C CA . PHE A 1 96 ? 18.556 -3.191 0.728 1.00 88.50 96 PHE A CA 1
ATOM 751 C C . PHE A 1 96 ? 18.259 -3.602 2.170 1.00 88.50 96 PHE A C 1
ATOM 753 O O . PHE A 1 96 ? 18.549 -4.731 2.560 1.00 88.50 96 PHE A O 1
ATOM 760 N N . ALA A 1 97 ? 17.686 -2.704 2.972 1.00 92.00 97 ALA A N 1
ATOM 761 C CA . ALA A 1 97 ? 17.355 -3.013 4.350 1.00 92.00 97 ALA A CA 1
ATOM 762 C C . ALA A 1 97 ? 16.152 -3.975 4.419 1.00 92.00 97 ALA A C 1
ATOM 764 O O . ALA A 1 97 ? 15.062 -3.618 3.960 1.00 92.00 97 ALA A O 1
ATOM 765 N N . PRO A 1 98 ? 16.305 -5.163 5.038 1.00 88.62 98 PRO A N 1
ATOM 766 C CA . PRO A 1 98 ? 15.209 -6.125 5.173 1.00 88.62 98 PRO A CA 1
ATOM 767 C C . PRO A 1 98 ? 14.113 -5.618 6.118 1.00 88.62 98 PRO A C 1
ATOM 769 O O . PRO A 1 98 ? 12.954 -6.004 5.996 1.00 88.62 98 PRO A O 1
ATOM 772 N N . MET A 1 99 ? 14.470 -4.729 7.047 1.00 93.00 99 MET A N 1
ATOM 773 C CA . MET A 1 99 ? 13.561 -4.108 7.998 1.00 93.00 99 MET A CA 1
ATOM 774 C C . MET A 1 99 ? 13.885 -2.620 8.116 1.00 93.00 99 MET A C 1
ATOM 776 O O . MET A 1 99 ? 15.046 -2.248 8.284 1.00 93.00 99 MET A O 1
ATOM 780 N N . THR A 1 100 ? 12.868 -1.762 8.034 1.00 94.50 100 THR A N 1
ATOM 781 C CA . THR A 1 100 ? 13.037 -0.306 8.144 1.00 94.50 100 THR A CA 1
ATOM 782 C C . THR A 1 100 ? 12.000 0.319 9.075 1.00 94.50 100 THR A C 1
ATOM 784 O O . THR A 1 100 ? 10.969 -0.281 9.388 1.00 94.50 100 THR A O 1
ATOM 787 N N . VAL A 1 101 ? 12.295 1.531 9.550 1.00 94.62 101 VAL A N 1
ATOM 788 C CA . VAL A 1 101 ? 11.440 2.281 10.479 1.00 94.62 101 VAL A CA 1
ATOM 789 C C . VAL A 1 101 ? 10.432 3.122 9.703 1.00 94.62 101 VAL A C 1
ATOM 791 O O . VAL A 1 101 ? 10.814 3.932 8.857 1.00 94.62 101 VAL A O 1
ATOM 794 N N . TYR A 1 102 ? 9.150 2.995 10.036 1.00 94.81 102 TYR A N 1
ATOM 795 C CA . TYR A 1 102 ? 8.055 3.796 9.492 1.00 94.81 102 TYR A CA 1
ATOM 796 C C . TYR A 1 102 ? 7.362 4.601 10.586 1.00 94.81 102 TYR A C 1
ATOM 798 O O . TYR A 1 102 ? 7.170 4.121 11.703 1.00 94.81 102 TYR A O 1
ATOM 806 N N . GLY A 1 103 ? 6.927 5.817 10.250 1.00 95.38 103 GLY A N 1
ATOM 807 C CA . GLY A 1 103 ? 5.998 6.548 11.107 1.00 95.38 103 GLY A CA 1
ATOM 808 C C . GLY A 1 103 ? 4.617 5.893 11.078 1.00 95.38 103 GLY A C 1
ATOM 809 O O . GLY A 1 103 ? 4.196 5.365 10.049 1.00 95.38 103 GLY A O 1
ATOM 810 N N . ARG A 1 104 ? 3.858 5.972 12.175 1.00 94.25 104 ARG A N 1
ATOM 811 C CA . ARG A 1 104 ? 2.515 5.363 12.266 1.00 94.25 104 ARG A CA 1
ATOM 812 C C . ARG A 1 104 ? 1.547 5.793 11.155 1.00 94.25 104 ARG A C 1
ATOM 814 O O . ARG A 1 104 ? 0.722 4.999 10.731 1.00 94.25 104 ARG A O 1
ATOM 821 N N . LYS A 1 105 ? 1.679 7.036 10.670 1.00 92.94 105 LYS A N 1
ATOM 822 C CA . LYS A 1 105 ? 0.867 7.603 9.574 1.00 92.94 105 LYS A CA 1
ATOM 823 C C . LYS A 1 105 ? 1.333 7.179 8.175 1.00 92.94 105 LYS A C 1
ATOM 825 O O . LYS A 1 105 ? 0.691 7.531 7.195 1.00 92.94 105 LYS A O 1
ATOM 830 N N . GLU A 1 106 ? 2.484 6.522 8.080 1.00 93.00 106 GLU A N 1
ATOM 831 C CA . GLU A 1 106 ? 3.073 6.027 6.830 1.00 93.00 106 GLU A CA 1
ATOM 832 C C . GLU A 1 106 ? 2.970 4.505 6.734 1.00 93.00 106 GLU A C 1
ATOM 834 O O . GLU A 1 106 ? 2.857 3.941 5.645 1.00 93.00 106 GLU A O 1
ATOM 839 N N . ALA A 1 107 ? 3.038 3.835 7.883 1.00 92.38 107 ALA A N 1
ATOM 840 C CA . ALA A 1 107 ? 3.019 2.394 7.975 1.00 92.38 107 ALA A CA 1
ATOM 841 C C . ALA A 1 107 ? 1.732 1.831 7.375 1.00 92.38 107 ALA A C 1
ATOM 843 O O . ALA A 1 107 ? 0.629 2.276 7.689 1.00 92.38 107 ALA A O 1
ATOM 844 N N . THR A 1 108 ? 1.873 0.801 6.541 1.00 91.56 108 THR A N 1
ATOM 845 C CA . THR A 1 108 ? 0.750 0.056 5.942 1.00 91.56 108 THR A CA 1
ATOM 846 C C . THR A 1 108 ? -0.150 0.873 5.000 1.00 91.56 108 THR A C 1
ATOM 848 O O . THR A 1 108 ? -1.209 0.385 4.593 1.00 91.56 108 THR A O 1
ATOM 851 N N . VAL A 1 109 ? 0.277 2.087 4.630 1.00 92.75 109 VAL A N 1
ATOM 852 C CA . VAL A 1 109 ? -0.450 2.987 3.729 1.00 92.75 109 VAL A CA 1
ATOM 853 C C . VAL A 1 109 ? -0.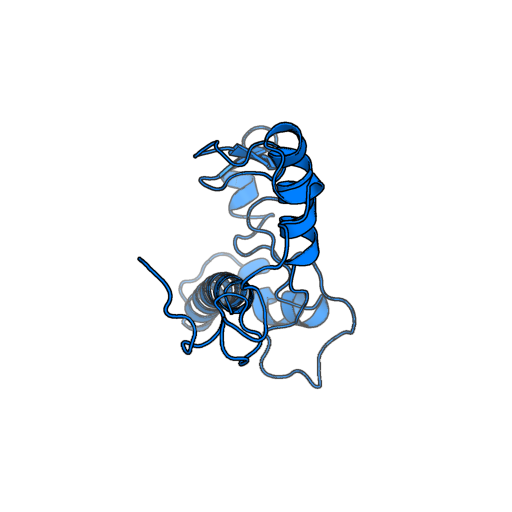299 2.563 2.271 1.00 92.75 109 VAL A C 1
ATOM 855 O O . VAL A 1 109 ? 0.810 2.333 1.787 1.00 92.75 109 VAL A O 1
ATOM 858 N N . PHE A 1 110 ? -1.415 2.535 1.545 1.00 93.06 110 PHE A N 1
ATOM 859 C CA . PHE A 1 110 ? -1.471 2.300 0.103 1.00 93.06 110 PHE A CA 1
ATOM 860 C C . PHE A 1 110 ? -2.576 3.142 -0.554 1.00 93.06 110 PHE A C 1
ATOM 862 O O . PHE A 1 110 ? -3.469 3.665 0.108 1.00 93.06 110 PHE A O 1
ATOM 869 N N . THR A 1 111 ? -2.509 3.307 -1.874 1.00 94.06 111 THR A N 1
ATOM 870 C CA . THR A 1 111 ? -3.397 4.188 -2.657 1.00 94.06 111 THR A CA 1
ATOM 871 C C . THR A 1 111 ? -4.477 3.405 -3.402 1.00 94.06 111 THR A C 1
ATOM 873 O O . THR A 1 111 ? -4.683 3.601 -4.603 1.00 94.06 111 THR A O 1
ATOM 876 N N . GLY A 1 112 ? -5.119 2.481 -2.680 1.00 93.75 112 GLY A N 1
ATOM 877 C CA . GLY A 1 112 ? -6.123 1.550 -3.202 1.00 93.75 112 GLY A CA 1
ATOM 878 C C . GLY A 1 112 ? -7.581 1.958 -2.971 1.00 93.75 112 GLY A C 1
ATOM 879 O O . GLY A 1 112 ? -8.476 1.259 -3.432 1.00 93.75 112 GLY A O 1
ATOM 880 N N . PHE A 1 113 ? -7.848 3.062 -2.270 1.00 95.62 113 PHE A N 1
ATOM 881 C CA . PHE A 1 113 ? -9.208 3.528 -1.988 1.00 95.62 113 PHE A CA 1
ATOM 882 C C . PHE A 1 113 ? -9.329 5.046 -2.118 1.00 95.62 113 PHE A C 1
ATOM 884 O O . PHE A 1 113 ? -8.373 5.799 -1.898 1.00 95.62 113 PHE A O 1
ATOM 891 N N . CYS A 1 114 ? -10.523 5.495 -2.495 1.00 95.44 114 CYS A N 1
ATOM 892 C CA . CYS A 1 114 ? -10.895 6.898 -2.405 1.00 95.44 114 CYS A CA 1
ATOM 893 C C . CYS A 1 114 ? -11.362 7.247 -0.987 1.00 95.44 114 CYS A C 1
ATOM 895 O O . CYS A 1 114 ? -11.718 6.361 -0.212 1.00 95.44 114 CYS A O 1
ATOM 897 N N . GLY A 1 115 ? -11.361 8.538 -0.647 1.00 93.69 115 GLY A N 1
ATOM 898 C CA . GLY A 1 115 ? -11.725 8.985 0.701 1.00 93.69 115 GLY A CA 1
ATOM 899 C C . GLY A 1 115 ? -13.144 8.588 1.119 1.00 93.69 115 GLY A C 1
ATOM 900 O O . GLY A 1 115 ? -13.359 8.260 2.282 1.00 93.69 115 GLY A O 1
ATOM 901 N N . TYR A 1 116 ? -14.090 8.572 0.174 1.00 94.81 116 TYR A N 1
ATOM 902 C CA . TYR A 1 116 ? -15.459 8.124 0.434 1.00 94.81 116 TYR A CA 1
ATOM 903 C C . TYR A 1 116 ? -15.509 6.638 0.810 1.00 94.81 116 TYR A C 1
ATOM 905 O O . TYR A 1 116 ? -15.926 6.311 1.916 1.00 94.81 116 TYR A O 1
ATOM 913 N N . HIS A 1 117 ? -15.018 5.753 -0.064 1.00 95.25 117 HIS A N 1
ATOM 914 C CA . HIS A 1 117 ? -15.095 4.306 0.149 1.00 95.25 117 HIS A CA 1
ATOM 915 C C . HIS A 1 117 ? -14.221 3.815 1.302 1.00 95.25 117 HIS A C 1
ATOM 917 O O . HIS A 1 117 ? -14.630 2.904 2.009 1.00 95.25 117 HIS A O 1
ATOM 923 N N . ASP A 1 118 ? -13.048 4.411 1.537 1.00 94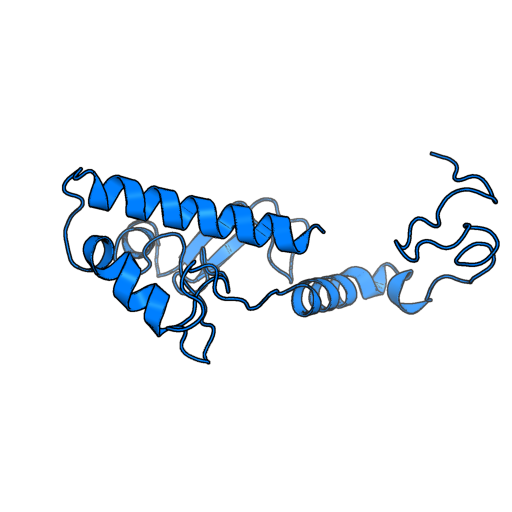.31 118 ASP A N 1
ATOM 924 C CA . ASP A 1 118 ? -12.250 4.050 2.714 1.00 94.31 118 ASP A CA 1
ATOM 925 C C . ASP A 1 118 ? -13.018 4.340 4.012 1.00 94.31 118 ASP A C 1
ATOM 927 O O . ASP A 1 118 ? -13.040 3.515 4.925 1.00 94.31 118 ASP A O 1
ATOM 931 N N . LYS A 1 119 ? -13.712 5.484 4.064 1.00 92.31 119 LYS A N 1
ATOM 932 C CA . LYS A 1 119 ? -14.518 5.862 5.222 1.00 92.31 119 LYS A CA 1
ATOM 933 C C . LYS A 1 119 ? -15.745 4.970 5.364 1.00 92.31 119 LYS A C 1
ATOM 935 O O . LYS A 1 119 ? -15.934 4.404 6.429 1.00 92.31 119 LYS A O 1
ATOM 940 N N . THR A 1 120 ? -16.580 4.853 4.334 1.00 94.06 120 THR A N 1
ATOM 941 C CA . THR A 1 120 ? -17.893 4.197 4.448 1.00 94.06 120 THR A CA 1
ATOM 942 C C . THR A 1 120 ? -17.796 2.679 4.559 1.00 94.06 120 THR A C 1
ATOM 944 O O . THR A 1 120 ? -18.489 2.089 5.382 1.00 94.06 120 THR A O 1
ATOM 947 N N . VAL A 1 121 ? -16.915 2.034 3.787 1.00 94.62 121 VAL A N 1
ATOM 948 C CA . VAL A 1 121 ? -16.798 0.564 3.761 1.00 94.62 121 VAL A CA 1
ATOM 949 C C . VAL A 1 121 ? -16.242 0.039 5.076 1.00 94.62 121 VAL A C 1
ATOM 951 O O . VAL A 1 121 ? -16.719 -0.962 5.606 1.00 94.62 121 VAL A O 1
ATOM 954 N N . PHE A 1 122 ? -15.223 0.708 5.612 1.00 94.38 122 PHE A N 1
ATOM 955 C CA . PHE A 1 122 ? -14.502 0.212 6.776 1.00 94.38 122 PHE A CA 1
ATOM 956 C C . PHE A 1 122 ? -14.940 0.848 8.093 1.00 94.38 122 PHE A C 1
ATOM 958 O O . PHE A 1 122 ? -14.422 0.464 9.141 1.00 94.38 122 PHE A O 1
ATOM 965 N N . GLN A 1 123 ? -15.915 1.759 8.068 1.00 93.31 123 GLN A N 1
ATOM 966 C CA . GLN A 1 123 ? -16.471 2.367 9.273 1.00 93.31 123 GLN A CA 1
ATOM 967 C C . GLN A 1 123 ? -16.792 1.350 10.386 1.00 93.31 123 GLN A C 1
ATOM 969 O O . GLN A 1 123 ? -16.362 1.590 11.515 1.00 93.31 123 GLN A O 1
ATOM 974 N N . PRO A 1 124 ? -17.435 0.188 10.116 1.00 93.62 124 PRO A N 1
ATOM 975 C CA . PRO A 1 124 ? -17.785 -0.761 11.178 1.00 93.62 124 PRO A CA 1
ATOM 976 C C . PRO A 1 124 ? -16.568 -1.239 11.984 1.00 93.62 124 PRO A C 1
ATOM 978 O O . PRO A 1 124 ? -16.583 -1.245 13.216 1.00 93.62 124 PRO A O 1
ATOM 981 N N . ILE A 1 125 ? -15.459 -1.536 11.297 1.00 92.06 125 ILE A N 1
ATOM 982 C CA . ILE A 1 125 ? -14.221 -1.968 11.953 1.00 92.06 125 ILE A CA 1
ATOM 983 C C . ILE A 1 125 ? -13.442 -0.790 12.562 1.00 92.06 125 ILE A C 1
ATOM 985 O O . ILE A 1 125 ? -12.690 -0.981 13.523 1.00 92.06 125 ILE A O 1
ATOM 989 N N . GLU A 1 126 ? -13.604 0.440 12.061 1.00 89.44 126 GLU A N 1
ATOM 990 C CA . GLU A 1 126 ? -12.957 1.653 12.594 1.00 89.44 126 GLU A CA 1
ATOM 991 C C . GLU A 1 126 ? -13.638 2.225 13.843 1.00 89.44 126 GLU A C 1
ATOM 993 O O . GLU A 1 126 ? -12.937 2.728 14.721 1.00 89.44 126 GLU A O 1
ATOM 998 N N . ASP A 1 127 ? -14.948 2.056 14.010 1.00 88.19 127 ASP A N 1
ATOM 999 C CA . ASP A 1 127 ? -15.687 2.679 15.117 1.00 88.19 127 ASP A CA 1
ATOM 1000 C C . ASP A 1 127 ? -15.797 1.750 16.343 1.00 88.19 127 ASP A C 1
ATOM 1002 O O . ASP A 1 127 ? -15.643 2.196 17.479 1.00 88.19 127 ASP A O 1
ATOM 1006 N N . GLY A 1 128 ? -15.951 0.434 16.140 1.00 83.56 128 GLY A N 1
ATOM 1007 C CA . GLY A 1 128 ? -16.201 -0.537 17.220 1.00 83.56 128 GLY A CA 1
ATOM 1008 C C . GLY A 1 128 ? -14.996 -1.373 17.672 1.00 83.56 128 GLY A C 1
ATOM 1009 O O . GLY A 1 128 ? -13.947 -1.410 17.031 1.00 83.56 128 GLY A O 1
ATOM 1010 N N . MET A 1 129 ? -15.117 -2.094 18.788 1.00 88.25 129 MET A N 1
ATOM 1011 C CA . MET A 1 129 ? -14.179 -3.187 19.086 1.00 88.25 129 MET A CA 1
ATOM 1012 C C . MET A 1 129 ? -14.408 -4.363 18.135 1.00 88.25 129 MET A C 1
ATOM 1014 O O . MET A 1 129 ? -15.481 -4.511 17.557 1.00 88.25 129 MET A O 1
ATOM 1018 N N . PHE A 1 130 ? -13.387 -5.200 17.953 1.00 90.38 130 PHE A N 1
ATOM 1019 C CA . PHE A 1 130 ? -13.538 -6.400 17.141 1.00 90.38 130 PHE A CA 1
ATOM 1020 C C . PHE A 1 130 ? -14.517 -7.371 17.817 1.00 90.38 130 PHE A C 1
ATOM 1022 O O . PHE A 1 130 ? -14.207 -7.938 18.862 1.00 90.38 130 PHE A O 1
ATOM 1029 N N . ASP A 1 131 ? -15.687 -7.551 17.208 1.00 93.00 131 ASP A N 1
ATOM 1030 C CA . ASP A 1 131 ? -16.810 -8.332 17.735 1.00 93.00 131 ASP A CA 1
ATOM 1031 C C . ASP A 1 131 ? -16.901 -9.758 17.162 1.00 93.00 131 ASP A C 1
ATOM 1033 O O . ASP A 1 131 ? -17.769 -10.527 17.562 1.00 93.00 131 ASP A O 1
ATOM 1037 N N . LYS A 1 132 ? -15.996 -10.126 16.242 1.00 95.06 132 LYS A N 1
ATOM 1038 C CA . LYS A 1 132 ? -15.979 -11.414 15.523 1.00 95.06 132 LYS A CA 1
ATOM 1039 C C . LYS A 1 132 ? -17.215 -11.664 14.644 1.00 95.06 132 LYS A C 1
ATOM 1041 O O . LYS A 1 132 ? -17.427 -12.796 14.214 1.00 95.06 132 LYS A O 1
ATOM 1046 N N . SER A 1 133 ? -18.002 -10.634 14.337 1.00 97.25 133 SER A N 1
ATOM 1047 C CA . SER A 1 133 ? -19.098 -10.739 13.376 1.00 97.25 133 SER A CA 1
ATOM 1048 C C . SER A 1 133 ? -18.570 -11.111 11.988 1.00 97.25 133 SER A C 1
ATOM 1050 O O . SER A 1 133 ? -17.440 -10.777 11.612 1.00 97.25 133 SER A O 1
ATOM 1052 N N . ILE A 1 134 ? -19.411 -11.770 11.185 1.00 97.75 134 ILE A N 1
ATOM 1053 C CA . ILE A 1 134 ? -19.093 -12.086 9.782 1.00 97.75 134 ILE A CA 1
ATOM 1054 C C . ILE A 1 134 ? -18.720 -10.807 9.021 1.00 97.75 134 ILE A C 1
ATOM 1056 O O . ILE A 1 134 ? -17.786 -10.818 8.221 1.00 97.75 134 ILE A O 1
ATOM 1060 N N . GLN A 1 135 ? -19.396 -9.693 9.316 1.00 95.94 135 GLN A N 1
ATOM 1061 C CA . GLN A 1 135 ? -19.100 -8.392 8.727 1.00 95.94 135 GLN A CA 1
ATOM 1062 C C . GLN A 1 135 ? -17.683 -7.921 9.071 1.00 95.94 135 GLN A C 1
ATOM 1064 O O . GLN A 1 135 ? -16.932 -7.555 8.170 1.00 95.94 135 GLN A O 1
ATOM 1069 N N . HIS A 1 136 ? -17.285 -7.953 10.346 1.00 95.25 136 HIS A N 1
ATOM 1070 C CA . HIS A 1 136 ? -15.936 -7.545 10.738 1.00 95.25 136 HIS A CA 1
ATOM 1071 C C . HIS A 1 136 ? -14.868 -8.438 10.112 1.00 95.25 136 HIS A C 1
ATOM 1073 O O . HIS A 1 136 ? -13.892 -7.924 9.565 1.00 95.25 136 HIS A O 1
ATOM 1079 N N . ILE A 1 137 ? -15.064 -9.760 10.145 1.00 96.00 137 ILE A N 1
ATOM 1080 C CA . ILE A 1 137 ? -14.149 -10.720 9.514 1.00 96.00 137 ILE A CA 1
ATOM 1081 C C . ILE A 1 137 ? -14.001 -10.392 8.025 1.00 96.00 137 ILE A C 1
ATOM 1083 O O . ILE A 1 137 ? -12.882 -10.209 7.547 1.00 96.00 137 ILE A O 1
ATOM 1087 N N . PHE A 1 138 ? -15.119 -10.226 7.314 1.00 96.62 138 PHE A N 1
ATOM 1088 C CA . PHE A 1 138 ? -15.118 -9.869 5.900 1.00 96.62 138 PHE A CA 1
ATOM 1089 C C . PHE A 1 138 ? -14.364 -8.564 5.632 1.00 96.62 138 PHE A C 1
ATOM 1091 O O . PHE A 1 138 ? -13.522 -8.529 4.741 1.00 96.62 138 PHE A O 1
ATOM 1098 N N . LEU A 1 139 ? -14.616 -7.501 6.400 1.00 95.25 139 LEU A N 1
ATOM 1099 C CA . LEU A 1 139 ? -13.998 -6.192 6.175 1.00 95.25 139 LEU A CA 1
ATOM 1100 C C . LEU A 1 139 ? -12.481 -6.206 6.409 1.00 95.25 139 LEU A C 1
ATOM 1102 O O . LEU A 1 139 ? -11.739 -5.628 5.610 1.00 95.25 139 LEU A O 1
ATOM 1106 N N . TYR A 1 140 ? -12.000 -6.897 7.448 1.00 93.56 140 TYR A N 1
ATOM 1107 C CA . TYR A 1 140 ? -10.560 -7.081 7.655 1.00 93.56 140 TYR A CA 1
ATOM 1108 C C . TYR A 1 140 ? -9.931 -7.894 6.519 1.00 93.56 140 TYR A C 1
ATOM 1110 O O . TYR A 1 140 ? -8.910 -7.483 5.964 1.00 93.56 140 TYR A O 1
ATOM 1118 N N . THR A 1 141 ? -10.555 -9.007 6.121 1.00 95.00 141 THR A N 1
ATOM 1119 C CA . THR A 1 141 ? -10.075 -9.828 5.003 1.00 95.00 141 THR A CA 1
ATOM 1120 C C . THR A 1 141 ? -10.075 -9.047 3.692 1.00 95.00 141 THR A C 1
ATOM 1122 O O . THR A 1 141 ? -9.087 -9.090 2.963 1.00 95.00 141 THR A O 1
ATOM 1125 N N . TYR A 1 142 ? -11.131 -8.283 3.407 1.00 95.06 142 TYR A N 1
ATOM 1126 C CA . TYR A 1 142 ? -11.242 -7.456 2.209 1.00 95.06 142 TYR A CA 1
ATOM 1127 C C . TYR A 1 142 ? -10.141 -6.397 2.157 1.00 95.06 142 TYR A C 1
ATOM 1129 O O . TYR A 1 142 ? -9.502 -6.216 1.121 1.00 95.06 142 TYR A O 1
ATOM 1137 N N . ARG A 1 143 ? -9.847 -5.741 3.284 1.00 93.31 143 ARG A N 1
ATOM 1138 C CA . ARG A 1 143 ? -8.771 -4.748 3.361 1.00 93.31 143 ARG A CA 1
ATOM 1139 C C . ARG A 1 143 ? -7.390 -5.371 3.127 1.00 93.31 143 ARG A C 1
ATOM 1141 O O . ARG A 1 143 ? -6.592 -4.807 2.377 1.00 93.31 143 ARG A O 1
ATOM 1148 N N . CYS A 1 144 ? -7.124 -6.542 3.712 1.00 92.50 144 CYS A N 1
ATOM 1149 C CA . CYS A 1 144 ? -5.899 -7.314 3.469 1.00 92.50 144 CYS A CA 1
ATOM 1150 C C . CYS A 1 144 ? -5.790 -7.777 2.008 1.00 92.50 144 CYS A C 1
ATOM 1152 O O . CYS A 1 144 ? -4.730 -7.679 1.393 1.00 92.50 144 CYS A O 1
ATOM 1154 N N . PHE A 1 145 ? -6.892 -8.236 1.421 1.00 94.25 145 PHE A N 1
ATOM 1155 C CA . PHE A 1 145 ? -6.941 -8.593 0.009 1.00 94.25 145 PHE A CA 1
ATOM 1156 C C . PHE A 1 145 ? -6.642 -7.382 -0.882 1.00 94.25 145 PHE A C 1
ATOM 1158 O O . PHE A 1 145 ? -5.842 -7.488 -1.807 1.00 94.25 145 PHE A O 1
ATOM 1165 N N . ALA A 1 146 ? -7.233 -6.221 -0.589 1.00 94.06 146 ALA A N 1
ATOM 1166 C CA . ALA A 1 146 ? -7.078 -5.016 -1.394 1.00 94.06 146 ALA A CA 1
ATOM 1167 C C . ALA A 1 146 ? -5.618 -4.547 -1.479 1.00 94.06 146 ALA A C 1
ATOM 1169 O O . ALA A 1 146 ? -5.172 -4.181 -2.565 1.00 94.06 146 ALA A O 1
ATOM 1170 N N . ILE A 1 147 ? -4.849 -4.597 -0.382 1.00 91.56 147 ILE A N 1
ATOM 1171 C CA . ILE A 1 147 ? -3.419 -4.244 -0.420 1.00 91.56 147 ILE A CA 1
ATOM 1172 C C . ILE A 1 147 ? -2.598 -5.246 -1.243 1.00 91.56 147 ILE A C 1
ATOM 1174 O O . ILE A 1 147 ? -1.765 -4.831 -2.048 1.00 91.56 147 ILE A O 1
ATOM 1178 N N . GLU A 1 148 ? -2.837 -6.551 -1.097 1.00 91.31 148 GLU A N 1
ATOM 1179 C CA . GLU A 1 148 ? -2.105 -7.568 -1.864 1.00 91.31 148 GLU A CA 1
ATOM 1180 C C . GLU A 1 148 ? -2.467 -7.538 -3.352 1.00 91.31 148 GLU A C 1
ATOM 1182 O O . GLU A 1 148 ? -1.598 -7.637 -4.222 1.00 91.31 148 GLU A O 1
ATOM 1187 N N . TYR A 1 149 ? -3.743 -7.320 -3.662 1.00 92.50 149 TYR A N 1
ATOM 1188 C CA . TYR A 1 149 ? -4.196 -7.108 -5.027 1.00 92.50 149 TYR A CA 1
ATOM 1189 C C . TYR A 1 149 ? -3.574 -5.838 -5.623 1.00 92.50 149 TYR A C 1
ATOM 1191 O O . TYR A 1 149 ? -3.028 -5.891 -6.724 1.00 92.50 149 TYR A O 1
ATOM 1199 N N . HIS A 1 150 ? -3.560 -4.723 -4.880 1.00 91.25 150 HIS A N 1
ATOM 1200 C CA . HIS A 1 150 ? -2.922 -3.468 -5.302 1.00 91.25 150 HIS A CA 1
ATOM 1201 C C . HIS A 1 150 ? -1.443 -3.664 -5.652 1.00 91.25 150 HIS A C 1
ATOM 1203 O O . HIS A 1 150 ? -1.011 -3.244 -6.725 1.00 91.25 150 HIS A O 1
ATOM 1209 N N . LYS A 1 151 ? -0.690 -4.392 -4.814 1.00 86.31 151 LYS A N 1
ATOM 1210 C CA . LYS A 1 151 ? 0.712 -4.755 -5.086 1.00 86.31 151 LYS A CA 1
ATOM 1211 C C . LYS A 1 151 ? 0.870 -5.562 -6.376 1.00 86.31 151 LYS A C 1
ATOM 1213 O O . LYS A 1 151 ? 1.812 -5.322 -7.122 1.00 86.31 151 LYS A O 1
ATOM 1218 N N . LYS A 1 152 ? -0.039 -6.499 -6.665 1.00 86.62 152 LYS A N 1
ATOM 1219 C CA . LYS A 1 152 ? 0.017 -7.310 -7.893 1.00 86.62 152 LYS A CA 1
ATOM 1220 C C . LYS A 1 152 ? -0.339 -6.534 -9.157 1.00 86.62 152 LYS A C 1
ATOM 1222 O O . LYS A 1 152 ? 0.183 -6.875 -10.212 1.00 86.62 152 LYS A O 1
ATOM 1227 N N . ILE A 1 153 ? -1.188 -5.508 -9.074 1.00 83.81 153 ILE A N 1
ATOM 1228 C CA . ILE A 1 153 ? -1.471 -4.637 -10.227 1.00 83.81 153 ILE A CA 1
ATOM 1229 C C . ILE A 1 153 ? -0.203 -3.873 -10.636 1.00 83.81 153 ILE A C 1
ATOM 1231 O O . ILE A 1 153 ? 0.024 -3.689 -11.822 1.00 83.81 153 ILE A O 1
ATOM 1235 N N . ILE A 1 154 ? 0.644 -3.485 -9.676 1.00 64.62 154 ILE A N 1
ATOM 1236 C CA . ILE A 1 154 ? 1.922 -2.796 -9.942 1.00 64.62 154 ILE A CA 1
ATOM 1237 C C . ILE A 1 154 ? 2.923 -3.695 -10.695 1.00 64.62 154 ILE A C 1
ATOM 1239 O O . ILE A 1 154 ? 3.814 -3.187 -11.366 1.00 64.62 154 ILE A O 1
ATOM 1243 N N . LEU A 1 155 ? 2.792 -5.021 -10.585 1.00 57.44 155 LEU A N 1
ATOM 1244 C CA . LEU A 1 155 ? 3.716 -5.999 -11.175 1.00 57.44 155 LEU A CA 1
ATOM 1245 C C . LEU A 1 155 ? 3.321 -6.463 -12.592 1.00 57.44 155 LEU A C 1
ATOM 1247 O O . LEU A 1 155 ? 3.982 -7.353 -13.127 1.00 57.44 155 LEU A O 1
ATOM 1251 N N . LYS A 1 156 ? 2.246 -5.917 -13.172 1.00 48.56 156 LYS A N 1
ATOM 1252 C CA . LYS A 1 156 ? 1.811 -6.182 -14.552 1.00 48.56 156 LYS A CA 1
ATOM 1253 C C . LYS A 1 156 ? 2.116 -4.989 -15.444 1.00 48.56 156 LYS A C 1
ATOM 1255 O O . LYS A 1 156 ? 2.521 -5.244 -16.596 1.00 48.56 156 LYS A O 1
#

Organism: NCBI:txid2607614

pLDDT: mean 90.2, std 6.57, range [48.56, 97.75]

Sequence (156 aa):
MRIGRNDPCPCGSGKKYKKCCLGKADDVYYSNPLNLLETYKKVRKESRIKRCLHPKSDECSEKIIGAHSIQNNKIIKRLSSNGIVYMPCPKSDNPFAPMTVYGRKEATVFTGFCGYHDKTVFQPIEDGMFDKSIQHIFLYTYRCFAIEYHKKIILK